Protein AF-A0A9D5WAF5-F1 (afdb_monomer)

Secondary structure (DSSP, 8-state):
-IIIIIHHHHHHHS-HHHHHHHHHHHHHHHHHHHHHHHHHHHHHHHHHPPSSPPHHHHHHHHHHHHHHHHHHHIIIIIHHHHHHHHTT-S---TTS---HHHHHHHHHHHHHHHHHHHHHHHHHHHHHHHHHHHHHH-

Solvent-accessible surface area (backbone atoms only — not comparable to full-atom values): 7642 Å² total; per-residue (Å²): 103,56,80,74,48,52,48,55,52,41,48,72,75,39,56,65,59,59,26,51,50,55,52,62,66,45,46,78,54,50,36,56,49,51,28,50,52,34,46,50,55,41,51,55,51,58,74,71,59,65,86,78,75,48,75,67,56,50,53,54,48,52,48,39,49,49,40,27,50,48,30,43,45,37,42,70,52,44,47,54,54,42,51,60,40,49,74,72,49,92,70,75,61,83,86,55,86,74,47,77,66,55,50,52,41,54,51,52,37,51,52,49,50,51,52,50,50,50,47,54,48,52,41,49,53,48,52,50,52,51,52,56,50,45,73,75,76,107

Nearest PDB structures (foldseek):
  4l8i-assembly1_A  TM=4.118E-01  e=6.759E+00  synthetic construct

Sequence (138 aa):
MFSFIVTPLVFKNNTRDAAGSIVSYLFPVYFPFVAAVSGFSLLSYLFLLSWPLRRLQTIILCLLVLAFIFSMLNYIVIHPKVKDVKAKIHSFDKSMPDTTDEGLLRMKFKRLHQISVLFNVIILIEGIALIVISQRYG

Foldseek 3Di:
DCLPPVLVVLVVVDPPQRSVVVVLVCVLVVLVVQLVVLVVVLVVLVVVDDPPDDPLSVVLNVLSVLSNVLSVCLNPPLSVQLVVLVVVAPDPDPPDPDDVVNVVSNVSNVVSSVSSVVSVVSSVVSVVVSVVSVVVPD

Radius of gyration: 18.5 Å; Cα contacts (8 Å, |Δi|>4): 80; chains: 1; bounding box: 45×27×49 Å

Mean predicted aligned error: 6.59 Å

pLDDT: mean 83.39, std 7.73, range [54.81, 93.44]

Structure (mmCIF, N/CA/C/O backbone):
data_AF-A0A9D5WAF5-F1
#
_entry.id   AF-A0A9D5WAF5-F1
#
loop_
_atom_site.group_PDB
_atom_site.id
_atom_site.type_symbol
_atom_site.label_atom_id
_atom_site.label_alt_id
_atom_site.label_comp_id
_atom_site.label_asym_id
_atom_site.label_entity_id
_atom_site.label_seq_id
_atom_site.pdbx_PDB_ins_code
_atom_site.Cartn_x
_atom_site.Cartn_y
_atom_site.Cartn_z
_atom_site.occupancy
_atom_site.B_iso_or_equiv
_atom_site.auth_seq_id
_atom_site.auth_comp_id
_atom_site.auth_asym_id
_atom_site.auth_atom_id
_atom_site.pdbx_PDB_model_num
ATOM 1 N N . MET A 1 1 ? -3.555 -8.068 -0.782 1.00 60.72 1 MET A N 1
ATOM 2 C CA . MET A 1 1 ? -3.776 -9.195 -1.722 1.00 60.72 1 MET A CA 1
ATOM 3 C C . MET A 1 1 ? -3.123 -8.972 -3.079 1.00 60.72 1 MET A C 1
ATOM 5 O O . MET A 1 1 ? -2.370 -9.834 -3.510 1.00 60.72 1 MET A O 1
ATOM 9 N N . PHE A 1 2 ? -3.324 -7.820 -3.726 1.00 70.88 2 PHE A N 1
ATOM 10 C CA . PHE A 1 2 ? -2.737 -7.522 -5.039 1.00 70.88 2 PHE A CA 1
ATOM 11 C C . PHE A 1 2 ? -1.210 -7.737 -5.111 1.00 70.88 2 PHE A C 1
ATOM 13 O O . PHE A 1 2 ? -0.746 -8.560 -5.894 1.00 70.88 2 PHE A O 1
ATOM 20 N N . SER A 1 3 ? -0.437 -7.102 -4.223 1.00 74.38 3 SER A N 1
ATOM 21 C CA . SER A 1 3 ? 1.031 -7.235 -4.199 1.00 74.38 3 SER A CA 1
ATOM 22 C C . SER A 1 3 ? 1.551 -8.624 -3.810 1.00 74.38 3 SER A C 1
ATOM 24 O O . SER A 1 3 ? 2.715 -8.916 -4.057 1.00 74.38 3 SER A O 1
ATOM 26 N N . PHE A 1 4 ? 0.717 -9.473 -3.201 1.00 74.56 4 PHE A N 1
ATOM 27 C CA . PHE A 1 4 ? 1.132 -10.761 -2.621 1.00 74.56 4 PHE A CA 1
ATOM 28 C C . PHE A 1 4 ? 0.673 -11.970 -3.428 1.00 74.56 4 PHE A C 1
ATOM 30 O O . PHE A 1 4 ? 1.300 -13.018 -3.368 1.00 74.56 4 PHE A O 1
ATOM 37 N N . ILE A 1 5 ? -0.424 -11.827 -4.170 1.00 76.81 5 ILE A N 1
ATOM 38 C CA . ILE A 1 5 ? -1.039 -12.912 -4.935 1.00 76.81 5 ILE A CA 1
ATOM 39 C C . ILE A 1 5 ? -1.008 -12.558 -6.415 1.00 76.81 5 ILE A C 1
ATOM 41 O O . ILE A 1 5 ? -0.409 -13.274 -7.211 1.00 76.81 5 ILE A O 1
ATOM 45 N N . VAL A 1 6 ? -1.591 -11.414 -6.783 1.00 79.44 6 VAL A N 1
ATOM 46 C CA . VAL A 1 6 ? -1.757 -11.031 -8.190 1.00 79.44 6 VAL A CA 1
ATOM 47 C C . VAL A 1 6 ? -0.406 -10.744 -8.836 1.00 79.44 6 VAL A C 1
ATOM 49 O O . VAL A 1 6 ? -0.113 -11.290 -9.893 1.00 79.44 6 VAL A O 1
ATOM 52 N N . THR A 1 7 ? 0.453 -9.948 -8.192 1.00 81.12 7 THR A N 1
ATOM 53 C CA . THR A 1 7 ? 1.773 -9.621 -8.746 1.00 81.12 7 THR A CA 1
ATOM 54 C C . THR A 1 7 ? 2.636 -10.877 -8.956 1.00 81.12 7 THR A C 1
ATOM 56 O O . THR A 1 7 ? 3.043 -11.099 -10.096 1.00 81.12 7 THR A O 1
ATOM 59 N N . PRO A 1 8 ? 2.871 -11.759 -7.961 1.00 81.69 8 PRO A N 1
ATOM 60 C CA . PRO A 1 8 ? 3.653 -12.978 -8.192 1.00 81.69 8 PRO A CA 1
ATOM 61 C C . PRO A 1 8 ? 3.051 -13.908 -9.250 1.00 81.69 8 PRO A C 1
ATOM 63 O O . PRO A 1 8 ? 3.796 -14.473 -10.045 1.00 81.69 8 PRO A O 1
ATOM 66 N N . LEU A 1 9 ? 1.721 -14.038 -9.307 1.00 85.31 9 LEU A N 1
ATOM 67 C CA . LEU A 1 9 ? 1.045 -14.877 -10.300 1.00 85.31 9 LEU A CA 1
ATOM 68 C C . LEU A 1 9 ? 1.227 -14.338 -11.727 1.00 85.31 9 LEU A C 1
ATOM 70 O O . LEU A 1 9 ? 1.510 -15.101 -12.649 1.00 85.31 9 LEU A O 1
ATOM 74 N N . VAL A 1 10 ? 1.139 -13.017 -11.902 1.00 85.25 10 VAL A N 1
ATOM 75 C CA . VAL A 1 10 ? 1.389 -12.353 -13.188 1.00 85.25 10 VAL A CA 1
ATOM 76 C C . VAL A 1 10 ? 2.839 -12.559 -13.633 1.00 85.25 10 VAL A C 1
ATOM 78 O O . VAL A 1 10 ? 3.065 -12.915 -14.786 1.00 85.25 10 VAL A O 1
ATOM 81 N N . PHE A 1 11 ? 3.813 -12.412 -12.728 1.00 83.44 11 PHE A N 1
ATOM 82 C CA . PHE A 1 11 ? 5.232 -12.655 -13.029 1.00 83.44 11 PHE A CA 1
ATOM 83 C C . PHE A 1 11 ? 5.571 -14.133 -13.259 1.00 83.44 11 PHE A C 1
ATOM 85 O O . PHE A 1 11 ? 6.529 -14.424 -13.969 1.00 83.44 11 PHE A O 1
ATOM 92 N N .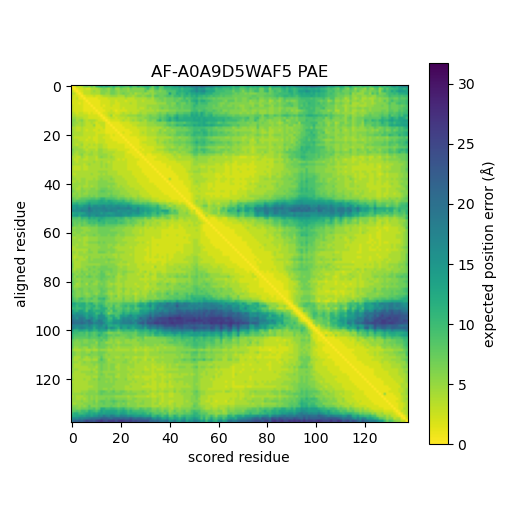 LYS A 1 12 ? 4.811 -15.066 -12.677 1.00 86.44 12 LYS A N 1
ATOM 93 C CA . LYS A 1 12 ? 4.983 -16.506 -12.904 1.00 86.44 12 LYS A CA 1
ATOM 94 C C . LYS A 1 12 ? 4.552 -16.919 -14.314 1.00 86.44 12 LYS A C 1
ATOM 96 O O . LYS A 1 12 ? 5.171 -17.800 -14.899 1.00 86.44 12 LYS A O 1
ATOM 101 N N . ASN A 1 13 ? 3.504 -16.288 -14.843 1.00 86.50 13 ASN A N 1
ATOM 102 C CA . ASN A 1 13 ? 2.847 -16.721 -16.079 1.00 86.50 13 ASN A CA 1
ATOM 103 C C . ASN A 1 13 ? 3.218 -15.879 -17.314 1.00 86.50 13 ASN A C 1
ATOM 105 O O . ASN A 1 13 ? 2.745 -16.176 -18.405 1.00 86.50 13 ASN A O 1
ATOM 109 N N . ASN A 1 14 ? 4.022 -14.823 -17.161 1.00 85.38 14 ASN A N 1
ATOM 110 C CA . ASN A 1 14 ? 4.377 -13.900 -18.243 1.00 85.38 14 ASN A CA 1
ATOM 111 C C . ASN A 1 14 ? 5.880 -13.601 -18.245 1.00 85.38 14 ASN A C 1
ATOM 113 O O . ASN A 1 14 ? 6.562 -13.756 -17.231 1.00 85.38 14 ASN A O 1
ATOM 117 N N . THR A 1 15 ? 6.395 -13.095 -19.369 1.00 85.81 15 THR A N 1
ATOM 118 C CA . THR A 1 15 ? 7.748 -12.521 -19.413 1.00 85.81 15 THR A CA 1
ATOM 119 C C . THR A 1 15 ? 7.847 -11.317 -18.471 1.00 85.81 15 THR A C 1
ATOM 121 O O . THR A 1 15 ? 6.846 -10.669 -18.158 1.00 85.81 15 THR A O 1
ATOM 124 N N . ARG A 1 16 ? 9.059 -10.992 -18.002 1.00 80.06 16 ARG A N 1
ATOM 125 C CA . ARG A 1 16 ? 9.277 -9.896 -17.037 1.00 80.06 16 ARG A CA 1
ATOM 126 C C . ARG A 1 16 ? 8.753 -8.552 -17.538 1.00 80.06 16 ARG A C 1
ATOM 128 O O . ARG A 1 16 ? 8.152 -7.813 -16.761 1.00 80.06 16 ARG A O 1
ATOM 135 N N . ASP A 1 17 ? 8.937 -8.275 -18.823 1.00 78.75 17 ASP A N 1
ATOM 136 C CA . ASP A 1 17 ? 8.485 -7.033 -19.445 1.00 78.75 17 ASP A CA 1
ATOM 137 C C . ASP A 1 17 ? 6.953 -6.998 -19.584 1.00 78.75 17 ASP A C 1
ATOM 139 O O . ASP A 1 17 ? 6.324 -6.002 -19.215 1.00 78.75 17 ASP A O 1
ATOM 143 N N . ALA A 1 18 ? 6.325 -8.108 -19.994 1.00 83.94 18 ALA A N 1
ATOM 144 C CA . ALA A 1 18 ? 4.866 -8.214 -20.068 1.00 83.94 18 ALA A CA 1
ATOM 145 C C . ALA A 1 18 ? 4.211 -8.106 -18.680 1.00 83.94 18 ALA A C 1
ATOM 147 O O . ALA A 1 18 ? 3.294 -7.307 -18.481 1.00 83.94 18 ALA A O 1
ATOM 148 N N . ALA A 1 19 ? 4.731 -8.837 -17.690 1.00 83.12 19 ALA A N 1
ATOM 149 C CA . ALA A 1 19 ? 4.288 -8.754 -16.302 1.00 83.12 19 ALA A CA 1
ATOM 150 C C . ALA A 1 19 ? 4.433 -7.331 -15.745 1.00 83.12 19 ALA A C 1
ATOM 152 O O . ALA A 1 19 ? 3.511 -6.794 -15.127 1.00 83.12 19 ALA A O 1
ATOM 153 N N . GLY A 1 20 ? 5.574 -6.690 -16.014 1.00 78.88 20 GLY A N 1
ATOM 154 C CA . GLY A 1 20 ? 5.824 -5.306 -15.642 1.00 78.88 20 GLY A CA 1
ATOM 155 C C . GLY A 1 20 ? 4.816 -4.343 -16.268 1.00 78.88 20 GLY A C 1
ATOM 156 O O . GLY A 1 20 ? 4.375 -3.412 -15.594 1.00 78.88 20 GLY A O 1
ATOM 157 N N . SER A 1 21 ? 4.443 -4.539 -17.535 1.00 82.06 21 SER A N 1
ATOM 158 C CA . SER A 1 21 ? 3.430 -3.732 -18.229 1.00 82.06 21 SER A CA 1
ATOM 159 C C . SER A 1 21 ? 2.045 -3.874 -17.589 1.00 82.06 21 SER A C 1
ATOM 161 O O . SER A 1 21 ? 1.454 -2.872 -17.183 1.00 82.06 21 SER A O 1
ATOM 163 N N . ILE A 1 22 ? 1.585 -5.114 -17.379 1.00 84.75 22 ILE A N 1
ATOM 164 C CA . ILE A 1 22 ? 0.292 -5.423 -16.746 1.00 84.75 22 ILE A CA 1
ATOM 165 C C . ILE A 1 22 ? 0.190 -4.753 -15.374 1.00 84.75 22 ILE A C 1
ATOM 167 O O . ILE A 1 22 ? -0.755 -4.020 -15.084 1.00 84.75 22 ILE A O 1
ATOM 171 N N . VAL A 1 23 ? 1.195 -4.957 -14.524 1.00 82.19 23 VAL A N 1
ATOM 172 C CA . VAL A 1 23 ? 1.193 -4.415 -13.163 1.00 82.19 23 VAL A CA 1
ATOM 173 C C . VAL A 1 23 ? 1.232 -2.880 -13.169 1.00 82.19 23 VAL A C 1
ATOM 175 O O . VAL A 1 23 ? 0.585 -2.249 -12.334 1.00 82.19 23 VAL A O 1
ATOM 178 N N . SER A 1 24 ? 1.910 -2.259 -14.138 1.00 79.12 24 SER A N 1
ATOM 179 C CA . SER A 1 24 ? 1.890 -0.801 -14.309 1.00 79.12 24 SER A CA 1
ATOM 180 C C . SER A 1 24 ? 0.553 -0.239 -14.774 1.00 79.12 24 SER A C 1
ATOM 182 O O . SER A 1 24 ? 0.281 0.920 -14.480 1.00 79.12 24 SER A O 1
ATOM 184 N N . TYR A 1 25 ? -0.275 -1.026 -15.457 1.00 83.69 25 TYR A N 1
ATOM 185 C CA . TYR A 1 25 ? -1.648 -0.636 -15.768 1.00 83.69 25 TYR A CA 1
ATOM 186 C C . TYR A 1 25 ? -2.562 -0.724 -14.534 1.00 83.69 25 TYR A C 1
ATOM 188 O O . TYR A 1 25 ? -3.452 0.099 -14.351 1.00 83.69 25 TYR A O 1
ATOM 196 N N . LEU A 1 26 ? -2.309 -1.691 -13.648 1.00 83.31 26 LEU A N 1
ATOM 197 C CA . LEU A 1 26 ? -3.102 -1.916 -12.434 1.00 83.31 26 LEU A CA 1
ATOM 198 C C . LEU A 1 26 ? -2.773 -0.942 -11.291 1.00 83.31 26 LEU A C 1
ATOM 200 O O . LEU A 1 26 ? -3.670 -0.534 -10.554 1.00 83.31 26 LEU A O 1
ATOM 204 N N . PHE A 1 27 ? -1.504 -0.559 -11.121 1.00 82.19 27 PHE A N 1
ATOM 205 C CA . PHE A 1 27 ? -1.069 0.311 -10.020 1.00 82.19 27 PHE A CA 1
ATOM 206 C C . PHE A 1 27 ? -1.815 1.661 -9.911 1.00 82.19 27 PHE A C 1
ATOM 208 O O . PHE A 1 27 ? -2.210 1.999 -8.790 1.00 82.19 27 PHE A O 1
ATOM 215 N N . PRO A 1 28 ? -2.076 2.406 -11.006 1.00 81.00 28 PRO A N 1
ATOM 216 C CA . PRO A 1 28 ? -2.814 3.669 -10.970 1.00 81.00 28 PRO A CA 1
ATOM 217 C C . PRO A 1 28 ? -4.239 3.544 -10.440 1.00 81.00 28 PRO A C 1
ATOM 219 O O . PRO A 1 28 ? -4.792 4.537 -9.990 1.00 81.00 28 PRO A O 1
ATOM 222 N N . VAL A 1 29 ? -4.830 2.349 -10.491 1.00 85.19 29 VAL A N 1
ATOM 223 C CA . VAL A 1 29 ? -6.166 2.079 -9.945 1.00 85.19 29 VAL A CA 1
ATOM 224 C C . VAL A 1 29 ? -6.054 1.547 -8.518 1.00 85.19 29 VAL A C 1
ATOM 226 O O . VAL A 1 29 ? -6.747 2.011 -7.616 1.00 85.19 29 VAL A O 1
ATOM 229 N N . TYR A 1 30 ? -5.137 0.603 -8.292 1.00 85.56 30 TYR A N 1
ATOM 230 C CA . TYR A 1 30 ? -4.967 -0.076 -7.011 1.00 85.56 30 TYR A CA 1
ATOM 231 C C . TYR A 1 30 ? -4.601 0.875 -5.863 1.00 85.56 30 TYR A C 1
ATOM 233 O O . TYR A 1 30 ? -5.239 0.839 -4.813 1.00 85.56 30 TYR A O 1
ATOM 241 N N . PHE A 1 31 ? -3.582 1.722 -6.032 1.00 85.44 31 PHE A N 1
ATOM 242 C CA . PHE A 1 31 ? -3.102 2.572 -4.938 1.00 85.44 31 PHE A CA 1
ATOM 243 C C . PHE A 1 31 ? -4.116 3.632 -4.477 1.00 85.44 31 PHE A C 1
ATOM 245 O O . PHE A 1 31 ? -4.341 3.716 -3.267 1.00 85.44 31 PHE A O 1
ATOM 252 N N . PRO A 1 32 ? -4.774 4.402 -5.369 1.00 87.50 3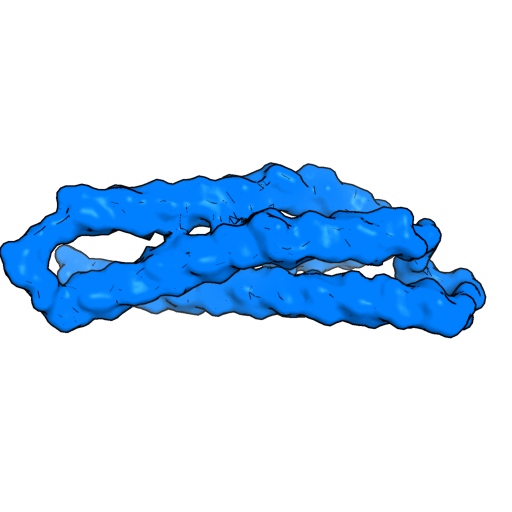2 PRO A N 1
ATOM 253 C CA . PRO A 1 32 ? -5.821 5.319 -4.929 1.00 87.50 32 PRO A CA 1
ATOM 254 C C . PRO A 1 32 ? -7.035 4.589 -4.356 1.00 87.50 32 PRO A C 1
ATOM 256 O O . PRO A 1 32 ? -7.616 5.083 -3.396 1.00 87.50 32 PRO A O 1
ATOM 259 N N . PHE A 1 33 ? -7.386 3.397 -4.855 1.00 88.06 33 PHE A N 1
ATOM 260 C CA . PHE A 1 33 ? -8.446 2.588 -4.248 1.00 88.06 33 PHE A CA 1
ATOM 261 C C . PHE A 1 33 ? -8.121 2.216 -2.791 1.00 88.06 33 PHE A C 1
ATOM 263 O O . PHE A 1 33 ? -8.945 2.420 -1.904 1.00 88.06 33 PHE A O 1
ATOM 270 N N . VAL A 1 34 ? -6.902 1.739 -2.511 1.00 88.12 34 VAL A N 1
ATOM 271 C CA . VAL A 1 34 ? -6.465 1.412 -1.139 1.00 88.12 34 VAL A CA 1
ATOM 272 C C . VAL A 1 34 ? -6.440 2.656 -0.240 1.00 88.12 34 VAL A C 1
ATOM 274 O O . VAL A 1 34 ? -6.880 2.597 0.911 1.00 88.12 34 VAL A O 1
ATOM 277 N N . ALA A 1 35 ? -5.985 3.801 -0.756 1.00 89.19 35 ALA A N 1
ATOM 278 C CA . ALA A 1 35 ? -6.007 5.065 -0.018 1.00 89.19 35 ALA A CA 1
ATOM 279 C C . ALA A 1 35 ? -7.443 5.549 0.268 1.00 89.19 35 ALA A C 1
ATOM 281 O O . ALA A 1 35 ? -7.732 6.004 1.373 1.00 89.19 35 ALA A O 1
ATOM 282 N N . ALA A 1 36 ? -8.362 5.396 -0.689 1.00 90.94 36 ALA A N 1
ATOM 283 C CA . ALA A 1 36 ? -9.766 5.757 -0.520 1.00 90.94 36 ALA A CA 1
ATOM 284 C C . ALA A 1 36 ? -10.459 4.871 0.524 1.00 90.94 36 ALA A C 1
ATOM 286 O O . ALA A 1 36 ? -11.126 5.387 1.416 1.00 90.94 36 ALA A O 1
ATOM 287 N N . VAL A 1 37 ? -10.258 3.551 0.462 1.00 91.25 37 VAL A N 1
ATOM 288 C CA . VAL A 1 37 ? -10.843 2.606 1.427 1.00 91.25 37 VAL A CA 1
ATOM 289 C C . VAL A 1 37 ? -10.287 2.832 2.834 1.00 91.25 37 VAL A C 1
ATOM 291 O O . VAL A 1 37 ? -11.055 2.866 3.790 1.00 91.25 37 VAL A O 1
ATOM 294 N N . SER A 1 38 ? -8.974 3.033 2.985 1.00 90.12 38 SER A N 1
ATOM 295 C CA . SER A 1 38 ? -8.383 3.333 4.300 1.00 90.12 38 SER A CA 1
ATOM 296 C C . SER A 1 38 ? -8.879 4.667 4.867 1.00 90.12 38 SER A C 1
ATOM 298 O O . SER A 1 38 ? -9.216 4.734 6.049 1.00 90.12 38 SER A O 1
ATOM 300 N N . GLY A 1 39 ? -9.013 5.700 4.028 1.00 91.38 39 GLY A N 1
ATOM 301 C CA . GLY A 1 39 ? -9.598 6.982 4.423 1.00 91.38 39 GLY A CA 1
ATOM 302 C C . GLY A 1 39 ? -11.067 6.860 4.832 1.00 91.38 39 GLY A C 1
ATOM 303 O O . GLY A 1 39 ? -11.467 7.404 5.858 1.00 91.38 39 GLY A O 1
ATOM 304 N N . PHE A 1 40 ? -11.859 6.092 4.080 1.00 93.19 40 PHE A N 1
ATOM 305 C CA . PHE A 1 40 ? -13.264 5.839 4.393 1.00 93.19 40 PHE A CA 1
ATOM 306 C C . PHE A 1 40 ? -13.437 5.083 5.717 1.00 93.19 40 PHE A C 1
ATOM 308 O O . PHE A 1 40 ? -14.286 5.454 6.527 1.00 93.19 40 PHE A O 1
ATOM 315 N N . SER A 1 41 ? -12.609 4.068 5.974 1.00 89.75 41 SER A N 1
ATOM 316 C CA . SER A 1 41 ? -12.612 3.326 7.241 1.00 89.75 41 SER A CA 1
ATOM 317 C C . SER A 1 41 ? -12.265 4.221 8.431 1.00 89.75 41 SER A C 1
ATOM 319 O O . SER A 1 41 ? -12.955 4.182 9.449 1.00 89.75 41 SER A O 1
ATOM 321 N N . LEU A 1 42 ? -11.233 5.063 8.298 1.00 92.44 42 LEU A N 1
ATOM 322 C CA . LEU A 1 42 ? -10.856 6.028 9.332 1.00 92.44 42 LEU A CA 1
ATOM 323 C C . LEU A 1 42 ? -11.991 7.025 9.598 1.00 92.44 42 LEU A C 1
ATOM 325 O O . LEU A 1 42 ? -12.350 7.249 10.751 1.00 92.44 42 LEU A O 1
ATOM 329 N N . LEU A 1 43 ? -12.586 7.583 8.542 1.00 92.88 43 LEU A N 1
ATOM 330 C CA . LEU A 1 43 ? -13.672 8.552 8.658 1.00 92.88 43 LEU A CA 1
ATOM 331 C C . LEU A 1 43 ? -14.912 7.935 9.318 1.00 92.88 43 LEU A C 1
ATOM 333 O O . LEU A 1 43 ? -15.475 8.519 10.240 1.00 92.88 43 LEU A O 1
ATOM 337 N N . SER A 1 44 ? -15.295 6.729 8.898 1.00 91.00 44 SER A N 1
ATOM 338 C CA . SER A 1 44 ? -16.420 5.993 9.483 1.00 91.00 44 SER A CA 1
ATOM 339 C C . SER A 1 44 ? -16.200 5.726 10.972 1.00 91.00 44 SER A C 1
ATOM 341 O O . SER A 1 44 ? -17.107 5.913 11.779 1.00 91.00 44 SER A O 1
ATOM 343 N N . TYR A 1 45 ? -14.978 5.345 11.356 1.00 89.56 45 TYR A N 1
ATOM 344 C CA . TYR A 1 45 ? -14.638 5.126 12.757 1.00 89.56 45 TYR A CA 1
ATOM 345 C C . TYR A 1 45 ? -14.685 6.420 13.580 1.00 89.56 45 TYR A C 1
ATOM 347 O O . TYR A 1 45 ? -15.200 6.407 14.694 1.00 89.56 45 TYR A O 1
ATOM 355 N N . LEU A 1 46 ? -14.214 7.544 13.027 1.00 89.50 46 LEU A N 1
ATOM 356 C CA . LEU A 1 46 ? -14.300 8.857 13.677 1.00 89.50 46 LEU A CA 1
ATOM 357 C C . LEU A 1 46 ? -15.752 9.293 13.925 1.00 89.50 46 LEU A C 1
ATOM 359 O O . LEU A 1 46 ? -16.031 9.857 14.978 1.00 89.50 46 LEU A O 1
ATOM 363 N N . PHE A 1 47 ? -16.676 8.999 13.005 1.00 89.31 47 PHE A N 1
ATOM 364 C CA . PHE A 1 47 ? -18.102 9.304 13.184 1.00 89.31 47 PHE A CA 1
ATOM 365 C C . PHE A 1 47 ? -18.770 8.481 14.291 1.00 89.31 47 PHE A C 1
ATOM 367 O O . PHE A 1 47 ? -19.688 8.966 14.947 1.00 89.31 47 PHE A O 1
ATOM 374 N N . LEU A 1 48 ? -18.315 7.247 14.510 1.00 86.69 48 LEU A N 1
ATOM 375 C CA . LEU A 1 48 ? -18.835 6.359 15.556 1.00 86.69 48 LEU A CA 1
ATOM 376 C C . LEU A 1 48 ? -18.138 6.566 16.911 1.00 86.69 48 LEU A C 1
ATOM 378 O O . LEU A 1 48 ? -18.511 5.954 17.916 1.00 86.69 48 LEU A O 1
ATOM 382 N N . LEU A 1 49 ? -17.107 7.411 16.954 1.00 86.56 49 LEU A N 1
ATOM 383 C CA . LEU A 1 49 ? -16.265 7.594 18.123 1.00 86.56 49 LEU A CA 1
ATOM 384 C C . LEU A 1 49 ? -16.981 8.433 19.186 1.00 86.56 49 LEU A C 1
ATOM 386 O O . LEU A 1 49 ? -17.303 9.599 18.979 1.00 86.56 49 LEU A O 1
ATOM 390 N N . SER A 1 50 ? -17.192 7.841 20.359 1.00 80.69 50 SER A N 1
ATOM 391 C CA . SER A 1 50 ? -17.776 8.522 21.519 1.00 80.69 50 SER A CA 1
ATOM 392 C C . SER A 1 50 ? -16.696 8.882 22.536 1.00 80.69 50 SER A C 1
ATOM 394 O O . SER A 1 50 ? -15.789 8.088 22.791 1.00 80.69 50 SER A O 1
ATOM 396 N N . TRP A 1 51 ? -16.806 10.066 23.137 1.00 80.38 51 TRP A N 1
ATOM 397 C CA . TRP A 1 51 ? -15.889 10.538 24.177 1.00 80.38 51 TRP A CA 1
ATOM 398 C C . TRP A 1 51 ? -16.410 10.202 25.586 1.00 80.38 51 TRP A C 1
ATOM 400 O O . TRP A 1 51 ? -17.622 10.241 25.798 1.00 80.38 51 TRP A O 1
ATOM 410 N N . PRO A 1 52 ? -15.529 9.922 26.569 1.00 81.62 52 PRO A N 1
ATOM 411 C CA . PRO A 1 52 ? -14.067 9.871 26.479 1.00 81.62 52 PRO A CA 1
ATOM 412 C C . PRO A 1 52 ? -13.540 8.567 25.865 1.00 81.62 52 PRO A C 1
ATOM 414 O O . PRO A 1 52 ? -14.130 7.498 26.019 1.00 81.62 52 PRO A O 1
ATOM 417 N N . LEU A 1 53 ? -12.376 8.660 25.215 1.00 78.88 53 LEU A N 1
ATOM 418 C CA . LEU A 1 53 ? -11.737 7.517 24.567 1.00 78.88 53 LEU A CA 1
ATOM 419 C C . LEU A 1 53 ? -11.292 6.466 25.584 1.00 78.88 53 LEU A C 1
ATOM 421 O O . LEU A 1 53 ? -10.475 6.720 26.470 1.00 78.88 53 LEU A O 1
ATOM 425 N N . ARG A 1 54 ? -11.784 5.241 25.410 1.00 86.69 54 ARG A N 1
ATOM 426 C CA . ARG A 1 54 ? -11.266 4.059 26.104 1.00 86.69 54 ARG A CA 1
ATOM 427 C C . ARG A 1 54 ? -9.939 3.633 25.476 1.00 86.69 54 ARG A C 1
ATOM 429 O O . ARG A 1 54 ? -9.746 3.790 24.274 1.00 86.69 54 ARG A O 1
ATOM 436 N N . ARG A 1 55 ? -9.061 2.983 26.255 1.00 86.06 55 ARG A N 1
ATOM 437 C CA . ARG A 1 55 ? -7.749 2.489 25.773 1.00 86.06 55 ARG A CA 1
ATOM 438 C C . ARG A 1 55 ? -7.848 1.714 24.453 1.00 86.06 55 ARG A C 1
ATOM 440 O O . ARG A 1 55 ? -7.036 1.922 23.560 1.00 86.06 55 ARG A O 1
ATOM 447 N N . LEU A 1 56 ? -8.861 0.856 24.317 1.00 85.81 56 LEU A N 1
ATOM 448 C CA . LEU A 1 56 ? -9.084 0.073 23.100 1.00 85.81 56 LEU A CA 1
ATOM 449 C C . LEU A 1 56 ? -9.425 0.955 21.890 1.00 85.81 56 LEU A C 1
ATOM 451 O O . LEU A 1 56 ? -8.898 0.738 20.803 1.00 85.81 56 LEU A O 1
ATOM 455 N N . GLN A 1 57 ? -10.255 1.982 22.094 1.00 86.56 57 GLN A N 1
ATOM 456 C CA . GLN A 1 57 ? -10.637 2.911 21.035 1.00 86.56 57 GLN A CA 1
ATOM 457 C C . GLN A 1 57 ? -9.439 3.728 20.545 1.00 86.56 57 GLN A C 1
ATOM 459 O O . GLN A 1 57 ? -9.327 3.971 19.345 1.00 86.56 57 GLN A O 1
ATOM 464 N N . THR A 1 58 ? -8.528 4.099 21.452 1.00 88.25 58 THR A N 1
ATOM 465 C CA . THR A 1 58 ? -7.259 4.754 21.112 1.00 88.25 58 THR A CA 1
ATOM 466 C C . THR A 1 58 ? -6.362 3.844 20.271 1.00 88.25 58 THR A C 1
ATOM 468 O O . THR A 1 58 ? -5.805 4.301 19.279 1.00 88.25 58 THR A O 1
ATOM 471 N N . ILE A 1 59 ? -6.246 2.555 20.619 1.00 89.56 59 ILE A N 1
ATOM 472 C CA . ILE A 1 59 ? -5.437 1.588 19.853 1.00 89.56 59 ILE A CA 1
ATOM 473 C C . ILE A 1 59 ? -5.987 1.423 18.431 1.00 89.56 59 ILE A C 1
ATOM 475 O O . ILE A 1 59 ? -5.225 1.507 17.470 1.00 89.56 59 ILE A O 1
ATOM 479 N N . ILE A 1 60 ? -7.304 1.235 18.292 1.00 89.06 60 ILE A N 1
ATOM 480 C CA . ILE A 1 60 ? -7.966 1.105 16.984 1.00 89.06 60 ILE A CA 1
ATOM 481 C C . ILE A 1 60 ? -7.768 2.376 16.150 1.00 89.06 60 ILE A C 1
ATOM 483 O O . ILE A 1 60 ? -7.428 2.288 14.972 1.00 89.06 60 ILE A O 1
ATOM 487 N N . LEU A 1 61 ? -7.914 3.555 16.766 1.00 90.69 61 LEU A N 1
ATOM 488 C CA . LEU A 1 61 ? -7.687 4.829 16.088 1.00 90.69 61 LEU A CA 1
ATOM 489 C C . LEU A 1 61 ? -6.246 4.947 15.575 1.00 90.69 61 LEU A C 1
ATOM 491 O O . LEU A 1 61 ? -6.043 5.290 14.414 1.00 90.69 61 LEU A O 1
ATOM 495 N N . CYS A 1 62 ? -5.251 4.623 16.407 1.00 91.06 62 CYS A N 1
ATOM 496 C CA . CYS A 1 62 ? -3.844 4.654 16.006 1.00 91.06 62 CYS A CA 1
ATOM 497 C C . CYS A 1 62 ? -3.559 3.715 14.826 1.00 91.06 62 CYS A C 1
ATOM 499 O O . CYS A 1 62 ? -2.876 4.121 13.888 1.00 91.06 62 CYS A O 1
ATOM 501 N N . LEU A 1 63 ? -4.104 2.493 14.845 1.00 91.06 63 LEU A N 1
ATOM 502 C CA . LEU A 1 63 ? -3.964 1.527 13.749 1.00 91.06 63 LEU A CA 1
ATOM 503 C C . LEU A 1 63 ? -4.579 2.053 12.444 1.00 91.06 63 LEU A C 1
ATOM 505 O O . LEU A 1 63 ? -3.950 1.980 11.394 1.00 91.06 63 LEU A O 1
ATOM 509 N N . LEU A 1 64 ? -5.783 2.631 12.498 1.00 91.12 64 LEU A N 1
ATOM 510 C CA . LEU A 1 64 ? -6.440 3.194 11.313 1.00 91.12 64 LEU A CA 1
ATOM 511 C C . LEU A 1 64 ? -5.684 4.401 10.744 1.00 91.12 64 LEU A C 1
ATOM 513 O O . LEU A 1 64 ? -5.563 4.539 9.526 1.00 91.12 64 LEU A O 1
ATOM 517 N N . VAL A 1 65 ? -5.149 5.261 11.613 1.00 93.44 65 VAL A N 1
ATOM 518 C CA . VAL A 1 65 ? -4.328 6.407 11.203 1.00 93.44 65 VAL A CA 1
ATOM 519 C C . VAL A 1 65 ? -3.029 5.937 10.544 1.00 93.44 65 VAL A C 1
ATOM 521 O O . VAL A 1 65 ? -2.679 6.444 9.479 1.00 93.44 65 VAL A O 1
ATOM 524 N N . LEU A 1 66 ? -2.337 4.950 11.122 1.00 92.38 66 LEU A N 1
ATOM 525 C CA . LEU A 1 66 ? -1.128 4.366 10.531 1.00 92.38 66 LEU A CA 1
ATOM 526 C C . LEU A 1 66 ? -1.414 3.745 9.160 1.00 92.38 66 LEU A C 1
ATOM 528 O O . LEU A 1 66 ? -0.727 4.075 8.189 1.00 92.38 66 LEU A O 1
ATOM 532 N N 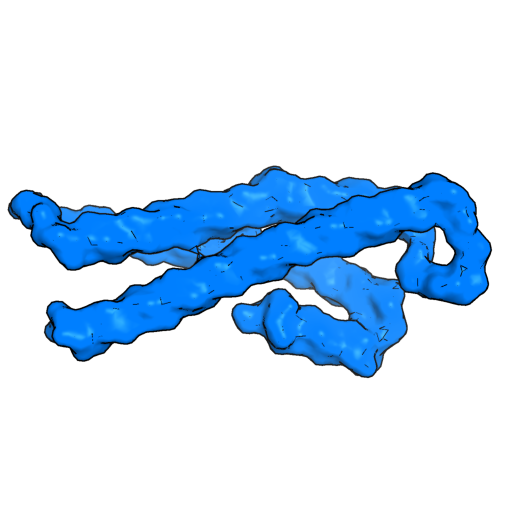. ALA A 1 67 ? -2.473 2.941 9.049 1.00 89.88 67 ALA A N 1
ATOM 533 C CA . ALA A 1 67 ? -2.886 2.329 7.791 1.00 89.88 67 ALA A CA 1
ATOM 534 C C . ALA A 1 67 ? -3.171 3.379 6.703 1.00 89.88 67 ALA A C 1
ATOM 536 O O . ALA A 1 67 ? -2.762 3.216 5.547 1.00 89.88 67 ALA A O 1
ATOM 537 N N . PHE A 1 68 ? -3.834 4.483 7.064 1.00 92.31 68 PHE A N 1
ATOM 538 C CA . PHE A 1 68 ? -4.098 5.594 6.150 1.00 92.31 68 PHE A CA 1
ATOM 539 C C . PHE A 1 68 ? -2.811 6.312 5.722 1.00 92.31 68 PHE A C 1
ATOM 541 O O . PHE A 1 68 ? -2.600 6.529 4.527 1.00 92.31 68 PHE A O 1
ATOM 548 N N . ILE A 1 69 ? -1.913 6.622 6.665 1.00 92.88 69 ILE A N 1
ATOM 549 C CA . ILE A 1 69 ? -0.626 7.271 6.373 1.00 92.88 69 ILE A CA 1
ATOM 550 C C . ILE A 1 69 ? 0.208 6.404 5.428 1.00 92.88 69 ILE A C 1
ATOM 552 O O . ILE A 1 69 ? 0.688 6.902 4.409 1.00 92.88 69 ILE A O 1
ATOM 556 N N . PHE A 1 70 ? 0.357 5.106 5.708 1.00 90.25 70 PHE A N 1
ATOM 557 C CA . PHE A 1 70 ? 1.116 4.208 4.837 1.00 90.25 70 PHE A CA 1
ATOM 558 C C . PHE A 1 70 ? 0.485 4.082 3.450 1.00 90.25 70 PHE A C 1
ATOM 560 O O . PHE A 1 70 ? 1.210 4.111 2.453 1.00 90.25 70 PHE A O 1
ATOM 567 N N . SER A 1 71 ? -0.846 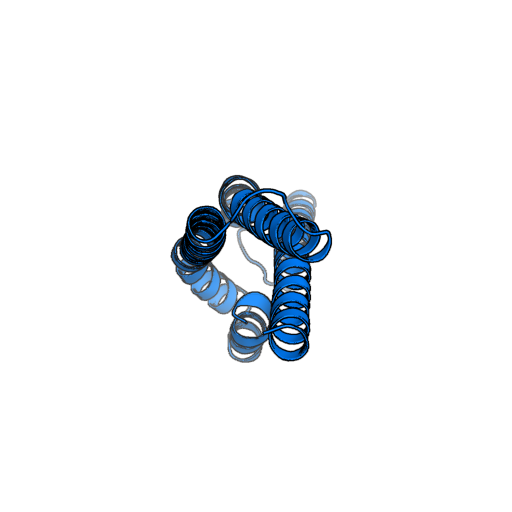4.015 3.364 1.00 88.94 71 SER A N 1
ATOM 568 C CA . SER A 1 71 ? -1.566 3.985 2.084 1.00 88.94 71 SER A CA 1
ATOM 569 C C . SER A 1 71 ? -1.323 5.259 1.269 1.00 88.94 71 SER A C 1
ATOM 571 O O . SER A 1 71 ? -0.996 5.184 0.081 1.00 88.94 71 SER A O 1
ATOM 573 N N . MET A 1 72 ? -1.395 6.428 1.912 1.00 90.56 72 MET A N 1
ATOM 574 C CA . MET A 1 72 ? -1.135 7.719 1.273 1.00 90.56 72 MET A CA 1
ATOM 575 C C . MET A 1 72 ? 0.323 7.890 0.851 1.00 90.56 72 MET A C 1
ATOM 577 O O . MET A 1 72 ? 0.585 8.328 -0.268 1.00 90.56 72 MET A O 1
ATOM 581 N N . LEU A 1 73 ? 1.285 7.496 1.689 1.00 89.31 73 LEU A N 1
ATOM 582 C CA . LEU A 1 73 ? 2.704 7.511 1.324 1.00 89.31 73 LEU A CA 1
ATOM 583 C C . LEU A 1 73 ? 2.974 6.613 0.112 1.00 89.31 73 LEU A C 1
ATOM 585 O O . LEU A 1 73 ? 3.731 6.989 -0.787 1.00 89.31 73 LEU A O 1
ATOM 589 N N . ASN A 1 74 ? 2.332 5.445 0.052 1.00 86.25 74 ASN A N 1
ATOM 590 C CA . ASN A 1 74 ? 2.471 4.536 -1.079 1.00 86.25 74 ASN A CA 1
ATOM 591 C C . ASN A 1 74 ? 1.917 5.166 -2.369 1.00 86.25 74 ASN A C 1
ATOM 593 O O . ASN A 1 74 ? 2.582 5.135 -3.404 1.00 86.25 74 ASN A O 1
ATOM 597 N N . TYR A 1 75 ? 0.753 5.815 -2.288 1.00 88.25 75 TYR A N 1
ATOM 598 C CA . TYR A 1 75 ? 0.101 6.461 -3.427 1.00 88.25 75 TYR A CA 1
ATOM 599 C C . TYR A 1 75 ? 0.817 7.731 -3.919 1.00 88.25 75 TYR A C 1
ATOM 601 O O . TYR A 1 75 ? 1.087 7.861 -5.111 1.00 88.25 75 TYR A O 1
ATOM 609 N N . ILE A 1 76 ? 1.151 8.659 -3.019 1.00 89.19 76 ILE A N 1
ATOM 610 C CA . ILE A 1 76 ? 1.651 9.997 -3.379 1.00 89.19 76 ILE A CA 1
ATOM 611 C C . ILE A 1 76 ? 3.167 10.004 -3.584 1.00 89.19 76 ILE A C 1
ATOM 613 O O . ILE A 1 76 ? 3.674 10.770 -4.398 1.00 89.19 76 ILE A O 1
ATOM 617 N N . VAL A 1 77 ? 3.917 9.173 -2.855 1.00 87.44 77 VAL A N 1
ATOM 618 C CA . VAL A 1 77 ? 5.388 9.238 -2.863 1.00 87.44 77 VAL A CA 1
ATOM 619 C C . VAL A 1 77 ? 5.996 8.057 -3.600 1.00 87.44 77 VAL A C 1
ATOM 621 O O . VAL A 1 77 ? 6.846 8.245 -4.470 1.00 87.44 77 VAL A O 1
ATOM 624 N N . ILE A 1 78 ? 5.614 6.833 -3.236 1.00 85.06 78 ILE A N 1
ATOM 625 C CA . ILE A 1 78 ? 6.287 5.637 -3.753 1.00 85.06 78 ILE A CA 1
ATOM 626 C C . ILE A 1 78 ? 5.867 5.358 -5.194 1.00 85.06 78 ILE A C 1
ATOM 628 O O . ILE A 1 78 ? 6.730 5.183 -6.052 1.00 85.06 78 ILE A O 1
ATOM 632 N N . HIS A 1 79 ? 4.568 5.368 -5.482 1.00 83.44 79 HIS A N 1
ATOM 633 C CA . HIS A 1 79 ? 4.037 5.071 -6.807 1.00 83.44 79 HIS A CA 1
ATOM 634 C C . HIS A 1 79 ? 4.600 5.973 -7.929 1.00 83.44 79 HIS A C 1
ATOM 636 O O . HIS A 1 79 ? 5.127 5.417 -8.899 1.00 83.44 79 HIS A O 1
ATOM 642 N N . PRO A 1 80 ? 4.596 7.319 -7.826 1.00 84.81 80 PRO A N 1
ATOM 643 C CA . PRO A 1 80 ? 5.204 8.163 -8.856 1.00 84.81 80 PRO A CA 1
ATOM 644 C C . PRO A 1 80 ? 6.712 7.925 -8.997 1.00 84.81 80 PRO A C 1
ATOM 646 O O . PRO A 1 80 ? 7.192 7.764 -10.114 1.00 84.81 80 PRO A O 1
ATOM 649 N N . LYS A 1 81 ? 7.456 7.750 -7.893 1.00 85.56 81 LYS A N 1
ATOM 650 C CA . LYS A 1 81 ? 8.892 7.415 -7.962 1.00 85.56 81 LYS A CA 1
ATOM 651 C C . LYS A 1 81 ? 9.151 6.093 -8.688 1.00 85.56 81 LYS A C 1
ATOM 653 O O . LYS A 1 81 ? 10.119 5.984 -9.437 1.00 85.56 81 LYS A O 1
ATOM 658 N N . VAL A 1 82 ? 8.313 5.078 -8.468 1.00 83.44 82 VAL A N 1
ATOM 659 C CA . VAL A 1 82 ? 8.402 3.788 -9.172 1.00 83.44 82 VAL A CA 1
ATOM 660 C C . VAL A 1 82 ? 8.140 3.976 -10.665 1.00 83.44 82 VAL A C 1
ATOM 662 O O . VAL A 1 82 ? 8.885 3.427 -11.476 1.00 83.44 82 VAL A O 1
ATOM 665 N N . LYS A 1 83 ? 7.123 4.767 -11.028 1.00 83.56 83 LYS A N 1
ATOM 666 C CA . LYS A 1 83 ? 6.791 5.085 -12.423 1.00 83.56 83 LYS A CA 1
ATOM 667 C C . LYS A 1 83 ? 7.947 5.803 -13.126 1.00 83.56 83 LYS A C 1
ATOM 669 O O . LYS A 1 83 ? 8.342 5.375 -14.207 1.00 83.56 83 LYS A O 1
ATOM 674 N N . ASP A 1 84 ? 8.535 6.808 -12.483 1.00 85.94 84 ASP A N 1
ATOM 675 C CA . ASP A 1 84 ? 9.643 7.593 -13.039 1.00 85.94 84 ASP A CA 1
ATOM 676 C C . ASP A 1 84 ? 10.906 6.757 -13.249 1.00 85.94 84 ASP A C 1
ATOM 678 O O . ASP A 1 84 ? 11.591 6.898 -14.260 1.00 85.94 84 ASP A O 1
ATOM 682 N N . VAL A 1 85 ? 11.237 5.878 -12.296 1.00 83.69 85 VAL A N 1
ATOM 683 C CA . VAL A 1 85 ? 12.395 4.984 -12.437 1.00 83.69 85 VAL A CA 1
ATOM 684 C C . VAL A 1 85 ? 12.123 3.926 -13.503 1.00 83.69 85 VAL A C 1
ATOM 686 O O . VAL A 1 85 ? 13.007 3.652 -14.307 1.00 83.69 85 VAL A O 1
ATOM 689 N N . LYS A 1 86 ? 10.906 3.366 -13.560 1.00 81.00 86 LYS A N 1
ATOM 690 C CA . LYS A 1 86 ? 10.534 2.382 -14.584 1.00 81.00 86 LYS A CA 1
ATOM 691 C C . LYS A 1 86 ? 10.615 2.968 -15.994 1.00 81.00 86 LYS A C 1
ATOM 693 O O . LYS A 1 86 ? 11.105 2.288 -16.883 1.00 81.00 86 LYS A O 1
ATOM 698 N N . ALA A 1 87 ? 10.182 4.213 -16.191 1.00 83.75 87 ALA A N 1
ATOM 699 C CA . ALA A 1 87 ? 10.229 4.884 -17.492 1.00 83.75 87 ALA A CA 1
ATOM 700 C C . ALA A 1 87 ? 11.656 5.054 -18.048 1.00 83.75 87 ALA A C 1
ATOM 702 O O . ALA A 1 87 ? 11.820 5.270 -19.243 1.00 83.75 87 ALA A O 1
ATOM 703 N N . LYS A 1 88 ? 12.681 4.960 -17.191 1.00 84.62 88 LYS A N 1
ATOM 704 C CA . LYS A 1 88 ? 14.099 5.072 -17.567 1.00 84.62 88 LYS A CA 1
ATOM 705 C C . LYS A 1 88 ? 14.766 3.720 -17.850 1.00 84.62 88 LYS A C 1
ATOM 707 O O . LYS A 1 88 ? 15.908 3.706 -18.291 1.00 84.62 88 LYS A O 1
ATOM 712 N N . ILE A 1 89 ? 14.094 2.604 -17.563 1.00 81.44 89 ILE A N 1
ATOM 713 C CA . ILE A 1 89 ? 14.612 1.246 -17.781 1.00 81.44 89 ILE A CA 1
ATOM 714 C C . ILE A 1 89 ? 14.132 0.771 -19.155 1.00 81.44 89 ILE A C 1
ATOM 716 O O . ILE A 1 89 ? 12.923 0.742 -19.383 1.00 81.44 89 ILE A O 1
ATOM 720 N N . HIS A 1 90 ? 15.047 0.388 -20.055 1.00 77.56 90 HIS A N 1
ATOM 721 C CA . HIS A 1 90 ? 14.674 -0.045 -21.409 1.00 77.56 90 HIS A CA 1
ATOM 722 C C . HIS A 1 90 ? 14.121 -1.472 -21.427 1.00 77.56 90 HIS A C 1
ATOM 724 O O . HIS A 1 90 ? 13.113 -1.736 -22.077 1.00 77.56 90 HIS A O 1
ATOM 730 N N . SER A 1 91 ? 14.739 -2.389 -20.681 1.00 72.38 91 SER A N 1
ATOM 731 C CA . SER A 1 91 ? 14.221 -3.746 -20.477 1.00 72.38 91 SER A CA 1
ATOM 732 C C . SER A 1 91 ? 14.533 -4.233 -19.064 1.00 72.38 91 SER A C 1
ATOM 734 O O . SER A 1 91 ? 15.496 -3.783 -18.439 1.00 72.38 91 SER A O 1
ATOM 736 N N . PHE A 1 92 ? 13.728 -5.157 -18.539 1.00 69.25 92 PHE A N 1
ATOM 737 C CA . PHE A 1 92 ? 14.032 -5.907 -17.315 1.00 69.25 92 PHE A CA 1
ATOM 738 C C . PHE A 1 92 ? 14.657 -7.280 -17.595 1.00 69.25 92 PHE A C 1
ATOM 740 O O . PHE A 1 92 ? 14.839 -8.079 -16.660 1.00 69.25 92 PHE A O 1
ATOM 747 N N . ASP A 1 93 ? 14.971 -7.566 -18.860 1.00 70.19 93 ASP A N 1
ATOM 748 C CA . ASP A 1 93 ? 15.660 -8.781 -19.253 1.00 70.19 93 ASP A CA 1
ATOM 749 C C . ASP A 1 93 ? 17.138 -8.735 -18.836 1.00 70.19 93 ASP A C 1
ATOM 751 O O . ASP A 1 93 ? 17.865 -7.764 -19.060 1.00 70.19 93 ASP A O 1
ATOM 755 N N . LYS A 1 94 ? 17.578 -9.814 -18.190 1.00 65.31 94 LYS A N 1
ATOM 756 C CA . LYS A 1 94 ? 18.963 -9.998 -17.741 1.00 65.31 94 LYS A CA 1
ATOM 757 C C . LYS A 1 94 ? 19.898 -10.397 -18.885 1.00 65.31 94 LYS A C 1
ATOM 759 O O . LYS A 1 94 ? 21.100 -10.459 -18.667 1.00 65.31 94 LYS A O 1
ATOM 764 N N . SER A 1 95 ? 19.346 -10.727 -20.052 1.00 58.69 95 SER A N 1
ATOM 765 C CA . SER A 1 95 ? 20.100 -11.106 -21.249 1.00 58.69 95 SER A CA 1
ATOM 766 C C . SER A 1 95 ? 20.723 -9.904 -21.978 1.00 58.69 95 SER A C 1
ATOM 768 O O . SER A 1 95 ? 21.683 -10.083 -22.725 1.00 58.69 95 SER A O 1
ATOM 770 N N . MET A 1 96 ? 20.220 -8.683 -21.746 1.00 59.28 96 MET A N 1
ATOM 771 C CA . MET A 1 96 ? 20.818 -7.449 -22.268 1.00 59.28 96 MET A CA 1
ATOM 772 C C . MET A 1 96 ? 22.062 -7.045 -21.462 1.00 59.28 96 MET A C 1
ATOM 774 O O . MET A 1 96 ? 22.075 -7.233 -20.242 1.00 59.28 96 MET A O 1
ATOM 778 N N . PRO A 1 97 ? 23.093 -6.469 -22.109 1.00 59.44 97 PRO A N 1
ATOM 779 C CA . PRO A 1 97 ? 24.279 -5.995 -21.410 1.00 59.44 97 PRO A CA 1
ATOM 780 C C . PRO A 1 97 ? 23.899 -4.885 -20.421 1.00 59.44 97 PRO A C 1
ATOM 782 O O . PRO A 1 97 ? 23.494 -3.799 -20.829 1.00 59.44 97 PRO A O 1
ATOM 785 N N . ASP A 1 98 ? 24.035 -5.166 -19.120 1.00 61.84 98 ASP A N 1
ATOM 786 C CA . ASP A 1 98 ? 23.867 -4.170 -18.058 1.00 61.84 98 ASP A CA 1
ATOM 787 C C . ASP A 1 98 ? 24.961 -3.105 -18.226 1.00 61.84 98 ASP A C 1
ATOM 789 O O . ASP A 1 98 ? 26.110 -3.284 -17.817 1.00 61.84 98 ASP A O 1
ATOM 793 N N . THR A 1 99 ? 24.610 -1.970 -18.827 1.00 68.75 99 THR A N 1
ATOM 794 C CA . THR A 1 99 ? 25.405 -0.754 -18.636 1.00 68.75 99 THR A CA 1
ATOM 795 C C . THR A 1 99 ? 25.335 -0.365 -17.157 1.00 68.75 99 THR A C 1
ATOM 797 O O . THR A 1 99 ? 24.315 -0.590 -16.496 1.00 68.75 99 THR A O 1
ATOM 800 N N . THR A 1 100 ? 26.409 0.214 -16.610 1.00 68.50 100 THR A N 1
ATOM 801 C CA . THR A 1 100 ? 26.484 0.606 -15.188 1.00 68.50 100 THR A CA 1
ATOM 802 C C . THR A 1 100 ? 25.255 1.415 -14.745 1.00 68.50 100 THR A C 1
ATOM 804 O O . THR A 1 100 ? 24.741 1.212 -13.645 1.00 68.50 100 THR A O 1
ATOM 807 N N . ASP A 1 101 ? 24.721 2.262 -15.629 1.00 76.81 101 ASP A N 1
ATOM 808 C CA . ASP A 1 101 ? 23.554 3.104 -15.361 1.00 76.81 101 ASP A CA 1
ATOM 809 C C . ASP A 1 101 ? 22.222 2.328 -15.335 1.00 76.81 101 ASP A C 1
ATOM 811 O O . ASP A 1 101 ? 21.386 2.567 -14.455 1.00 76.81 101 ASP A O 1
ATOM 815 N N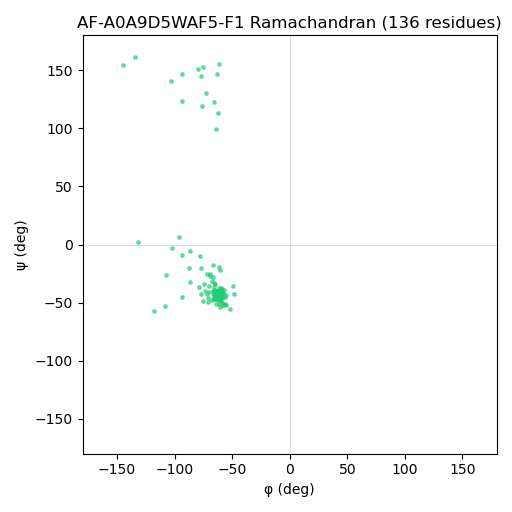 . GLU A 1 102 ? 22.012 1.355 -16.231 1.00 77.19 102 GLU A N 1
ATOM 816 C CA . GLU A 1 102 ? 20.797 0.521 -16.223 1.00 77.19 102 GLU A CA 1
ATOM 817 C C . GLU A 1 102 ? 20.722 -0.381 -14.989 1.00 77.19 102 GLU A C 1
ATOM 819 O O . GLU A 1 102 ? 19.657 -0.501 -14.368 1.00 77.19 102 GLU A O 1
ATOM 824 N N . GLY A 1 103 ? 21.852 -0.962 -14.578 1.00 77.31 103 GLY A N 1
ATOM 825 C CA . GLY A 1 103 ? 21.932 -1.775 -13.366 1.00 77.31 103 GLY A CA 1
ATOM 826 C C . GLY A 1 103 ? 21.513 -0.987 -12.118 1.00 77.31 103 GLY A C 1
ATOM 827 O O . GLY A 1 103 ? 20.706 -1.463 -11.308 1.00 77.31 103 GLY A O 1
ATOM 828 N N . LEU A 1 104 ? 21.975 0.264 -11.995 1.00 82.75 104 LEU A N 1
ATOM 829 C CA . LEU A 1 104 ? 21.598 1.164 -10.899 1.00 82.75 104 LEU A CA 1
ATOM 830 C C . LEU A 1 104 ? 20.102 1.516 -10.919 1.00 82.75 104 LEU A C 1
ATOM 832 O O . LEU A 1 104 ? 19.451 1.526 -9.865 1.00 82.75 104 LEU A O 1
ATOM 836 N N . LEU A 1 105 ? 19.523 1.758 -12.100 1.00 84.31 105 LEU A N 1
ATOM 837 C CA . LEU A 1 105 ? 18.088 2.024 -12.251 1.00 84.31 105 LEU A CA 1
ATOM 838 C C . LEU A 1 105 ? 17.240 0.810 -11.850 1.00 84.31 105 LEU A C 1
ATOM 840 O O . LEU A 1 105 ? 16.292 0.953 -11.069 1.00 84.31 105 LEU A O 1
ATOM 844 N N . ARG A 1 106 ? 17.614 -0.396 -12.295 1.00 80.44 106 ARG A N 1
ATOM 845 C CA . ARG A 1 106 ? 16.951 -1.660 -11.924 1.00 80.44 106 ARG A CA 1
ATOM 846 C C . ARG A 1 106 ? 17.016 -1.911 -10.414 1.00 80.44 106 ARG A C 1
ATOM 848 O O . ARG A 1 106 ? 16.009 -2.286 -9.805 1.00 80.44 106 ARG A O 1
ATOM 855 N N . MET A 1 107 ? 18.159 -1.646 -9.775 1.00 81.88 107 MET A N 1
ATOM 856 C CA . MET A 1 107 ? 18.302 -1.732 -8.316 1.00 81.88 107 MET A CA 1
ATOM 857 C C . MET A 1 107 ? 17.398 -0.736 -7.584 1.00 81.88 107 MET A C 1
ATOM 859 O O . MET A 1 107 ? 16.719 -1.103 -6.619 1.00 81.88 107 MET A O 1
ATOM 863 N N . LYS A 1 108 ? 17.344 0.515 -8.053 1.00 85.19 108 LYS A N 1
ATOM 864 C CA . LYS A 1 108 ? 16.488 1.554 -7.468 1.00 85.19 108 LYS A CA 1
ATOM 865 C C . LYS A 1 108 ? 15.007 1.201 -7.598 1.00 85.19 108 LYS A C 1
ATOM 867 O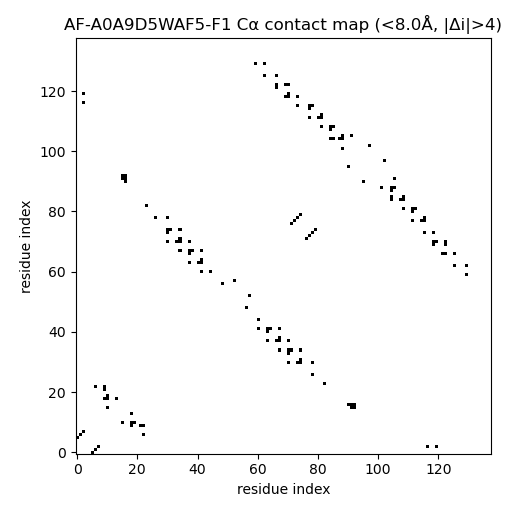 O . LYS A 1 108 ? 14.269 1.332 -6.620 1.00 85.19 108 LYS A O 1
ATOM 872 N N . PHE A 1 109 ? 14.589 0.691 -8.757 1.00 84.94 109 PHE A N 1
ATOM 873 C CA . PHE A 1 109 ? 13.234 0.188 -8.980 1.00 84.94 109 PHE A CA 1
ATOM 874 C C . PHE A 1 109 ? 12.893 -0.940 -8.002 1.00 84.94 109 PHE A C 1
ATOM 876 O O . PHE A 1 109 ? 11.882 -0.865 -7.303 1.00 84.94 109 PHE A O 1
ATOM 883 N N . LYS A 1 110 ? 13.770 -1.948 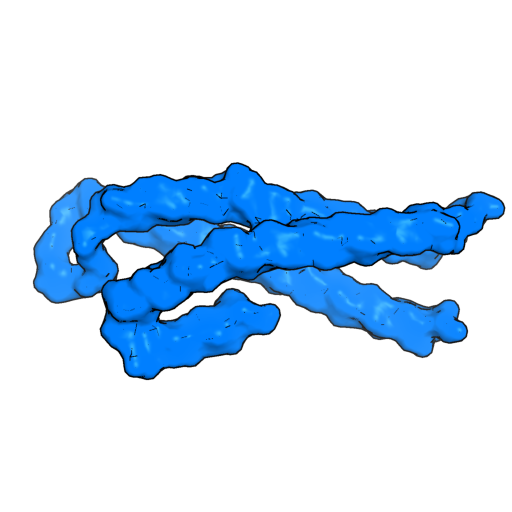-7.885 1.00 82.81 110 LYS A N 1
ATOM 884 C CA . LYS A 1 110 ? 13.585 -3.074 -6.960 1.00 82.81 110 LYS A CA 1
ATOM 885 C C . LYS A 1 110 ? 13.415 -2.595 -5.518 1.00 82.81 110 LYS A C 1
ATOM 887 O O . LYS A 1 110 ? 12.501 -3.050 -4.837 1.00 82.81 110 LYS A O 1
ATOM 892 N N . ARG A 1 111 ? 14.246 -1.650 -5.068 1.00 85.56 111 ARG A N 1
ATOM 893 C CA . ARG A 1 111 ? 14.177 -1.100 -3.707 1.00 85.56 111 ARG A CA 1
ATOM 894 C C . ARG A 1 111 ? 12.861 -0.365 -3.451 1.00 85.56 111 ARG A C 1
ATOM 896 O O . ARG A 1 111 ? 12.223 -0.607 -2.433 1.00 85.56 111 ARG A O 1
ATOM 903 N N . LEU A 1 112 ? 12.432 0.497 -4.374 1.00 84.88 112 LEU A N 1
ATOM 904 C CA . LEU A 1 112 ? 11.155 1.212 -4.252 1.00 84.88 112 LEU A CA 1
ATOM 905 C C . LEU A 1 112 ? 9.961 0.249 -4.244 1.00 84.88 112 LEU A C 1
ATOM 907 O O . LEU A 1 112 ? 9.049 0.404 -3.434 1.00 84.88 112 LEU A O 1
ATOM 911 N N . HIS A 1 113 ? 9.992 -0.779 -5.095 1.00 83.00 113 HIS A N 1
ATOM 912 C CA . HIS A 1 113 ? 8.964 -1.813 -5.114 1.00 83.00 113 HIS A CA 1
ATOM 913 C C . HIS A 1 113 ? 8.914 -2.592 -3.792 1.00 83.00 113 HIS A C 1
ATOM 915 O O . HIS A 1 113 ? 7.839 -2.770 -3.229 1.00 83.00 113 HIS A O 1
ATOM 921 N N . GLN A 1 114 ? 10.066 -2.991 -3.246 1.00 84.62 114 GLN A N 1
ATOM 922 C CA . GLN A 1 114 ? 10.141 -3.672 -1.949 1.00 84.62 114 GLN A CA 1
ATOM 923 C C . GLN A 1 114 ? 9.597 -2.813 -0.800 1.00 84.62 114 GLN A C 1
ATOM 925 O O . GLN A 1 114 ? 8.894 -3.337 0.059 1.00 84.62 114 GLN A O 1
ATOM 930 N N . ILE A 1 115 ? 9.856 -1.501 -0.805 1.00 86.75 115 ILE A N 1
ATOM 931 C CA . ILE A 1 115 ? 9.279 -0.568 0.177 1.00 86.75 115 ILE A CA 1
ATOM 932 C C . ILE A 1 115 ? 7.747 -0.533 0.056 1.00 86.75 115 ILE A C 1
ATOM 934 O O . ILE A 1 115 ? 7.050 -0.627 1.062 1.00 86.75 115 ILE A O 1
ATOM 938 N N . SER A 1 116 ? 7.213 -0.462 -1.168 1.00 84.69 116 SER A N 1
ATOM 939 C CA . SER A 1 116 ? 5.762 -0.510 -1.405 1.00 84.69 116 SER A CA 1
ATOM 940 C C . SER A 1 116 ? 5.134 -1.812 -0.893 1.00 84.69 116 SER A C 1
ATOM 942 O O . SER A 1 116 ? 4.078 -1.788 -0.259 1.00 84.69 116 SER A O 1
ATOM 944 N N . VAL A 1 117 ? 5.799 -2.949 -1.133 1.00 85.25 117 VAL A N 1
ATOM 945 C CA . VAL A 1 117 ? 5.371 -4.262 -0.635 1.00 85.25 117 VAL A CA 1
ATOM 946 C C . VAL A 1 117 ? 5.383 -4.290 0.893 1.00 85.25 117 VAL A C 1
ATOM 948 O O . VAL A 1 117 ? 4.410 -4.750 1.483 1.00 85.25 117 VAL A O 1
ATOM 951 N N . LEU A 1 118 ? 6.425 -3.753 1.535 1.00 88.00 118 LEU A N 1
ATOM 952 C CA . LEU A 1 118 ? 6.525 -3.680 2.993 1.00 88.00 118 LEU A CA 1
ATOM 953 C C . LEU A 1 118 ? 5.367 -2.883 3.608 1.00 88.00 118 LEU A C 1
ATOM 955 O O . LEU A 1 118 ? 4.739 -3.364 4.547 1.00 88.00 118 LEU A O 1
ATOM 959 N N . PHE A 1 119 ? 5.030 -1.714 3.055 1.00 87.19 119 PHE A N 1
ATOM 960 C CA . PHE A 1 119 ? 3.865 -0.946 3.512 1.00 87.19 119 PHE A CA 1
ATOM 961 C C . PHE A 1 119 ? 2.570 -1.750 3.393 1.00 87.19 119 PHE A C 1
ATOM 963 O O . PHE A 1 119 ? 1.777 -1.780 4.329 1.00 87.19 119 PHE A O 1
ATOM 970 N N . ASN A 1 120 ? 2.384 -2.480 2.291 1.00 86.94 120 ASN A N 1
ATOM 971 C CA . ASN A 1 120 ? 1.212 -3.338 2.131 1.00 86.94 120 ASN A CA 1
ATOM 972 C C . ASN A 1 120 ? 1.195 -4.518 3.122 1.00 86.94 120 ASN A C 1
ATOM 974 O O . ASN A 1 120 ? 0.111 -4.993 3.455 1.00 86.94 120 ASN A O 1
ATOM 978 N N . VAL A 1 121 ? 2.355 -5.005 3.590 1.00 88.12 121 VAL A N 1
ATOM 979 C CA . VAL A 1 121 ? 2.434 -6.055 4.627 1.00 88.12 121 VAL A CA 1
ATOM 980 C C . VAL A 1 121 ? 2.004 -5.487 5.970 1.00 88.12 121 VAL A C 1
ATOM 982 O O . VAL A 1 121 ? 1.203 -6.113 6.655 1.00 88.12 121 VAL A O 1
ATOM 985 N N . ILE A 1 122 ? 2.500 -4.298 6.322 1.00 88.19 122 ILE A N 1
ATOM 986 C CA . ILE A 1 122 ? 2.134 -3.616 7.568 1.00 88.19 122 ILE A CA 1
ATOM 987 C C . ILE A 1 122 ? 0.618 -3.406 7.610 1.00 88.19 122 ILE A C 1
ATOM 989 O O . ILE A 1 122 ? -0.026 -3.893 8.532 1.00 88.19 122 ILE A O 1
ATOM 993 N N . ILE A 1 123 ? 0.039 -2.824 6.554 1.00 87.81 123 ILE A N 1
ATOM 994 C CA . ILE A 1 123 ? -1.413 -2.598 6.451 1.00 87.81 123 ILE A CA 1
ATOM 995 C C . ILE A 1 123 ? -2.199 -3.917 6.556 1.00 87.81 123 ILE A C 1
ATOM 997 O O . ILE A 1 123 ? -3.262 -3.966 7.173 1.00 87.81 123 ILE A O 1
ATOM 1001 N N . LEU A 1 124 ? -1.696 -5.009 5.966 1.00 88.44 124 LEU A N 1
ATOM 1002 C CA . LEU A 1 124 ? -2.346 -6.319 6.057 1.00 88.44 124 LEU A CA 1
ATOM 1003 C C . LEU A 1 124 ? -2.350 -6.857 7.495 1.00 88.44 124 LEU A C 1
ATOM 1005 O O . LEU A 1 124 ? -3.384 -7.333 7.960 1.00 88.44 124 LEU A O 1
ATOM 1009 N N . ILE A 1 125 ? -1.214 -6.781 8.192 1.00 89.62 125 ILE A N 1
ATOM 1010 C CA . ILE A 1 125 ? -1.091 -7.216 9.590 1.00 89.62 125 ILE A CA 1
ATOM 1011 C C . ILE A 1 125 ? -1.989 -6.361 10.490 1.00 89.62 125 ILE A C 1
ATOM 1013 O O . ILE A 1 125 ? -2.700 -6.911 11.329 1.00 89.62 125 ILE A O 1
ATOM 1017 N N . GLU A 1 126 ? -2.012 -5.043 10.283 1.00 88.00 126 GLU A N 1
ATOM 1018 C CA . GLU A 1 126 ? -2.902 -4.122 10.997 1.00 88.00 126 GLU A CA 1
ATOM 1019 C C . GLU A 1 126 ? -4.376 -4.484 10.782 1.00 88.00 126 GLU A C 1
ATOM 1021 O O . GLU A 1 126 ? -5.132 -4.580 11.746 1.00 88.00 126 GLU A O 1
ATOM 1026 N N . GLY A 1 127 ? -4.781 -4.765 9.539 1.00 87.06 127 GLY A N 1
ATOM 1027 C CA . GLY A 1 127 ? -6.143 -5.197 9.222 1.00 87.06 127 GLY A CA 1
ATOM 1028 C C . GLY A 1 127 ? -6.538 -6.500 9.924 1.00 87.06 127 GLY A C 1
ATOM 1029 O O . GLY A 1 127 ? -7.632 -6.595 10.477 1.00 87.06 127 GLY A O 1
ATOM 1030 N N . ILE A 1 128 ? -5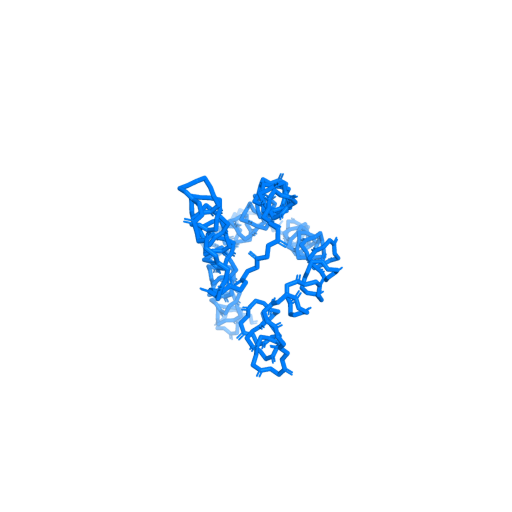.639 -7.489 9.967 1.00 89.94 128 ILE A N 1
ATOM 1031 C CA . ILE A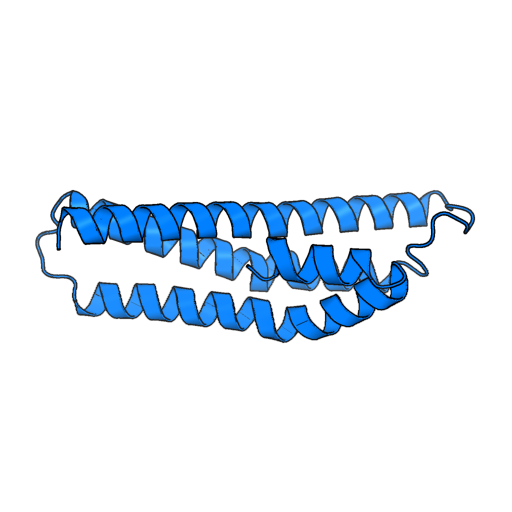 1 128 ? -5.866 -8.744 10.704 1.00 89.94 128 ILE A CA 1
ATOM 1032 C C . ILE A 1 128 ? -5.994 -8.466 12.206 1.00 89.94 128 ILE A C 1
ATOM 1034 O O . ILE A 1 128 ? -6.922 -8.965 12.843 1.00 89.94 128 ILE A O 1
ATOM 1038 N N . ALA A 1 129 ? -5.105 -7.645 12.770 1.00 88.88 129 ALA A N 1
ATOM 1039 C CA . ALA A 1 129 ? -5.154 -7.272 14.180 1.00 88.88 129 ALA A CA 1
ATOM 1040 C C . ALA A 1 129 ? -6.480 -6.580 14.535 1.00 88.88 129 ALA A C 1
ATOM 1042 O O . ALA A 1 129 ? -7.089 -6.918 15.547 1.00 88.88 129 ALA A O 1
ATOM 1043 N N . LEU A 1 130 ? -6.967 -5.674 13.680 1.00 86.94 130 LEU A N 1
ATOM 1044 C CA . LEU A 1 130 ? -8.258 -5.008 13.855 1.00 86.94 130 LEU A CA 1
ATOM 1045 C C . LEU A 1 130 ? -9.431 -5.992 13.844 1.00 86.94 130 LEU A C 1
ATOM 1047 O O . LEU A 1 130 ? -10.303 -5.883 14.701 1.00 86.94 130 LEU A O 1
ATOM 1051 N N . ILE A 1 131 ? -9.444 -6.972 12.935 1.00 87.50 131 ILE A N 1
ATOM 1052 C CA . ILE A 1 131 ? -10.495 -8.003 12.894 1.00 87.50 131 ILE A CA 1
ATOM 1053 C C . ILE A 1 131 ? -10.477 -8.840 14.177 1.00 87.50 131 ILE A C 1
ATOM 1055 O O . ILE A 1 131 ? -11.522 -9.044 14.791 1.00 87.50 131 ILE A O 1
ATOM 1059 N N . VAL A 1 132 ? -9.298 -9.286 14.619 1.00 89.38 132 VAL A N 1
ATOM 1060 C CA . VAL A 1 132 ? -9.153 -10.091 15.844 1.00 89.38 132 VAL A CA 1
ATOM 1061 C C . VAL A 1 132 ? -9.590 -9.304 17.081 1.00 89.38 132 VAL A C 1
ATOM 1063 O O . VAL A 1 132 ? -10.291 -9.838 17.940 1.00 89.38 132 VAL A O 1
ATOM 1066 N N . ILE A 1 133 ? -9.212 -8.026 17.170 1.00 84.88 133 ILE A N 1
ATOM 1067 C CA . ILE A 1 133 ? -9.653 -7.136 18.247 1.00 84.88 133 ILE A CA 1
ATOM 1068 C C . ILE A 1 133 ? -11.173 -6.944 18.182 1.00 84.88 133 ILE A C 1
ATOM 1070 O O . ILE A 1 133 ? -11.846 -7.076 19.200 1.00 84.88 133 ILE A O 1
ATOM 1074 N N . SER A 1 134 ? -11.728 -6.695 16.997 1.00 78.62 134 SER A N 1
ATOM 1075 C CA . SER A 1 134 ? -13.167 -6.504 16.812 1.00 78.62 134 SER A CA 1
ATOM 1076 C C . SER A 1 134 ? -13.977 -7.740 17.193 1.00 78.62 134 SER A C 1
ATOM 1078 O O . SER A 1 134 ? -15.028 -7.587 17.795 1.00 78.62 134 SER A O 1
ATOM 1080 N N . GLN A 1 135 ? -13.515 -8.952 16.877 1.00 80.44 135 GLN A N 1
ATOM 1081 C CA . GLN A 1 135 ? -14.225 -10.182 17.249 1.00 80.44 135 GLN A CA 1
ATOM 1082 C C . GLN A 1 135 ? -14.162 -10.488 18.746 1.00 80.44 135 GLN A C 1
ATOM 1084 O O . GLN A 1 135 ? -15.017 -11.191 19.270 1.00 80.44 135 GLN A O 1
ATOM 1089 N N . ARG A 1 136 ? -13.130 -9.998 19.440 1.00 74.62 136 ARG A N 1
ATOM 1090 C CA . ARG A 1 136 ? -12.938 -10.254 20.870 1.00 74.62 136 ARG A CA 1
ATOM 1091 C C . ARG A 1 136 ? -13.662 -9.246 21.768 1.00 74.62 136 ARG A C 1
ATOM 1093 O O . ARG A 1 136 ? -13.856 -9.535 22.946 1.00 74.62 136 ARG A O 1
ATOM 1100 N N . TYR A 1 137 ? -14.004 -8.072 21.238 1.00 64.19 137 TYR A N 1
ATOM 1101 C CA . TYR A 1 137 ? -14.540 -6.944 22.009 1.00 64.19 137 TYR A CA 1
ATOM 1102 C C . TYR A 1 137 ? -15.802 -6.295 21.411 1.00 64.19 137 TYR A C 1
ATOM 1104 O O . TYR A 1 137 ? -16.257 -5.289 21.959 1.00 64.19 137 TYR A O 1
ATOM 1112 N N . GLY A 1 138 ? -16.329 -6.822 20.303 1.00 54.81 138 GLY A N 1
ATOM 1113 C CA . GLY A 1 138 ? -17.646 -6.484 19.748 1.00 54.81 138 GLY A CA 1
ATOM 1114 C C . GLY A 1 138 ? -18.704 -7.465 20.220 1.00 54.81 138 GLY A C 1
ATOM 1115 O O . GLY A 1 138 ? -19.847 -7.007 20.423 1.00 54.81 138 GLY A O 1
#